Protein AF-A0A7V2JDW3-F1 (afdb_monomer)

pLDDT: mean 85.48, std 12.51, range [46.34, 97.38]

Foldseek 3Di:
DVVVVVVVVVVVVVVVPDDWAKEKAWDDDPVVLVCQAVVVDFKDWTKIKIKTWDQDPVRCVVCVVVVLVLCCQAQNDWDDFDWDDDPNTIIGMIMGIEMEGEDDPPDDDSHQWHWYWYADPVRDIDIDIDGDVVSVVVSQVSCCVVPVDGDDPVSHD

Nearest PDB structures (foldseek):
  7nzy-assembly2_B  TM=3.859E-01  e=6.669E-01  Homo sapiens
  5czo-assembly2_B  TM=3.270E-01  e=4.895E-01  Saccharomyces cerevisiae S288C
  4huh-assembly1_D  TM=5.103E-01  e=3.327E+00  Tequatrovirus T4
  4huh-assembly1_C  TM=5.101E-01  e=4.261E+00  Tequatrovirus T4
  6ylx-assembly1_N  TM=2.909E-01  e=4.261E+00  Saccharomyces cerevisiae

Radius of gyration: 19.7 Å; Cα contacts (8 Å, |Δi|>4): 246; chains: 1; bounding box: 52×39×56 Å

Sequence (157 aa):
MKKIILLLSVIALGIILSSCKSEFLPEVYIRDLLDISNGTEELIYTPATIKIEVSSKSSFEEDKEKITAILQKYLGKISNVSFEESGFDNFYVAQIEVPIRSFSSNGLSENLFAFEVMKDENQNIVFAILFNNDLFEQMKKETYNTFYSTIEISDIT

Secondary structure (DSSP, 8-state):
-HHHHHHHHHHHHHGGG-PPPEEEEE---HHHHHHHHTTS-SEEEEEEEEEEEES-HHHHHHHHHHHHHHHHHHH--EEEEEEEEETTEEEEEEEEEEEEEE--TT---SSSEEEEEEE-TTSPEEEEEEE-HHHHHHHHHHHHHHHS----GGGT-

Structure (mmCIF, N/CA/C/O backbone):
data_AF-A0A7V2JDW3-F1
#
_entry.id   AF-A0A7V2JDW3-F1
#
loop_
_atom_site.group_PDB
_atom_site.id
_atom_site.type_symbol
_atom_site.label_atom_id
_atom_site.label_alt_id
_atom_site.label_comp_id
_atom_site.label_asym_id
_atom_site.label_entity_id
_atom_site.label_seq_id
_atom_site.pdbx_PDB_ins_code
_atom_site.Cartn_x
_atom_site.Cartn_y
_atom_site.Cartn_z
_atom_site.occupancy
_atom_site.B_iso_or_equiv
_atom_site.auth_seq_id
_atom_site.auth_comp_id
_atom_site.auth_asym_id
_atom_site.auth_atom_id
_atom_site.pdbx_PDB_model_num
ATOM 1 N N . MET A 1 1 ? -31.120 -26.422 29.222 1.00 56.34 1 MET A N 1
ATOM 2 C CA . MET A 1 1 ? -29.776 -26.805 28.728 1.00 56.34 1 MET A CA 1
ATOM 3 C C . MET A 1 1 ? -29.700 -26.856 27.201 1.00 56.34 1 MET A C 1
ATOM 5 O O . MET A 1 1 ? -28.988 -26.031 26.653 1.00 56.34 1 MET A O 1
ATOM 9 N N . LYS A 1 2 ? -30.484 -27.690 26.488 1.00 59.62 2 LYS A N 1
ATOM 10 C CA . LYS A 1 2 ? -30.468 -27.747 25.002 1.00 59.62 2 LYS A CA 1
ATOM 11 C C . LYS A 1 2 ? -30.698 -26.396 24.295 1.00 59.62 2 LYS A C 1
ATOM 13 O O . LYS A 1 2 ? -30.011 -26.105 23.330 1.00 59.62 2 LYS A O 1
ATOM 18 N N . LYS A 1 3 ? -31.598 -25.544 24.809 1.00 61.41 3 LYS A N 1
ATOM 19 C CA . LYS A 1 3 ? -31.857 -24.196 24.256 1.00 61.41 3 LYS A CA 1
ATOM 20 C C . LYS A 1 3 ? -30.687 -23.214 24.435 1.00 61.41 3 LYS A C 1
ATOM 22 O O . LYS A 1 3 ? -30.487 -22.373 23.577 1.00 61.41 3 LYS A O 1
ATOM 27 N N . ILE A 1 4 ? -29.913 -23.344 25.518 1.00 70.69 4 ILE A N 1
ATOM 28 C CA . ILE A 1 4 ? -28.740 -22.495 25.804 1.00 70.69 4 ILE A CA 1
ATOM 29 C C . ILE A 1 4 ? -27.552 -22.925 24.935 1.00 70.69 4 ILE A C 1
ATOM 31 O O . ILE A 1 4 ? -26.866 -22.077 24.385 1.00 70.69 4 ILE A O 1
ATOM 35 N N . ILE A 1 5 ? -27.370 -24.236 24.743 1.00 71.56 5 ILE A N 1
ATOM 36 C CA . ILE A 1 5 ? -26.354 -24.796 23.836 1.00 71.56 5 ILE A CA 1
ATOM 37 C C . ILE A 1 5 ? -26.641 -24.393 22.382 1.00 71.56 5 ILE A C 1
ATOM 39 O O . ILE A 1 5 ? -25.724 -24.033 21.655 1.00 71.56 5 ILE A O 1
ATOM 43 N N . LEU A 1 6 ? -27.915 -24.387 21.973 1.00 73.69 6 LE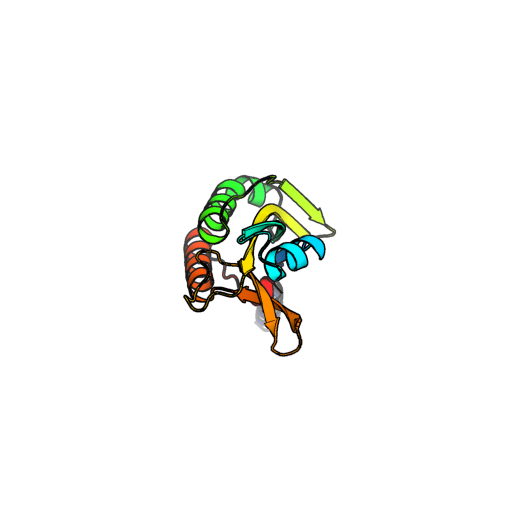U A N 1
ATOM 44 C CA . LEU A 1 6 ? -28.313 -23.943 20.635 1.00 73.69 6 LEU A CA 1
ATOM 45 C C . LEU A 1 6 ? -28.089 -22.432 20.440 1.00 73.69 6 LEU A C 1
ATOM 47 O O . LEU A 1 6 ? -27.630 -22.023 19.383 1.00 73.69 6 LEU A O 1
ATOM 51 N N . LEU A 1 7 ? -28.336 -21.615 21.471 1.00 73.12 7 LEU A N 1
ATOM 52 C CA . LEU A 1 7 ? -28.074 -20.171 21.431 1.00 73.12 7 LEU A CA 1
ATOM 53 C C . LEU A 1 7 ? -26.569 -19.859 21.340 1.00 73.12 7 LEU A C 1
ATOM 55 O O . LEU A 1 7 ? -26.159 -19.044 20.522 1.00 73.12 7 LEU A O 1
ATOM 59 N N . LEU A 1 8 ? -25.746 -20.553 22.135 1.00 71.69 8 LEU A N 1
ATOM 60 C CA . LEU A 1 8 ? -24.281 -20.454 22.094 1.00 71.69 8 LEU A CA 1
ATOM 61 C C . LEU A 1 8 ? -23.711 -20.914 20.749 1.00 71.69 8 LEU A C 1
ATOM 63 O O . LEU A 1 8 ? -22.784 -20.293 20.245 1.00 71.69 8 LEU A O 1
ATOM 67 N N . SER A 1 9 ? -24.291 -21.952 20.142 1.00 69.75 9 SER A N 1
ATOM 68 C CA . SER A 1 9 ? -23.901 -22.419 18.809 1.00 69.75 9 SER A CA 1
ATOM 69 C C . SER A 1 9 ? -24.221 -21.403 17.712 1.00 69.75 9 SER A C 1
ATOM 71 O O . SER A 1 9 ? -23.441 -21.287 16.777 1.00 69.75 9 SER A O 1
ATOM 73 N N . VAL A 1 10 ? -25.342 -20.679 17.809 1.00 71.94 10 VAL A N 1
ATOM 74 C CA . VAL A 1 10 ? -25.724 -19.644 16.830 1.00 71.94 10 VAL A CA 1
ATOM 75 C C . VAL A 1 10 ? -24.853 -18.394 16.980 1.00 71.94 10 VAL A C 1
ATOM 77 O O . VAL A 1 10 ? -24.415 -17.837 15.980 1.00 71.94 10 VAL A O 1
ATOM 80 N N . ILE A 1 11 ? -24.538 -17.993 18.216 1.00 70.06 11 ILE A N 1
ATOM 81 C CA . ILE A 1 11 ? -23.622 -16.874 18.490 1.00 70.06 11 ILE A CA 1
ATOM 82 C C . ILE A 1 11 ? -22.200 -17.218 18.027 1.00 70.06 11 ILE A C 1
ATOM 84 O O . ILE A 1 11 ? -21.556 -16.396 17.385 1.00 70.06 11 ILE A O 1
ATOM 88 N N . ALA A 1 12 ? -21.736 -18.445 18.279 1.00 62.41 12 ALA A N 1
ATOM 89 C CA . ALA A 1 12 ? -20.434 -18.907 17.809 1.00 62.41 12 ALA A CA 1
ATOM 90 C C . ALA A 1 12 ? -20.349 -18.959 16.276 1.00 62.41 12 ALA A C 1
ATOM 92 O O . ALA A 1 12 ? -19.301 -18.634 15.737 1.00 62.41 12 ALA A O 1
ATOM 93 N N . LEU A 1 13 ? -21.439 -19.305 15.576 1.00 57.66 13 LEU A N 1
ATOM 94 C CA . LEU A 1 13 ? -21.488 -19.295 14.108 1.00 57.66 13 LEU A CA 1
ATOM 95 C C . LEU A 1 13 ? -21.461 -17.875 13.518 1.00 57.66 13 LEU A C 1
ATOM 97 O O . LEU A 1 13 ? -20.941 -17.686 12.424 1.00 57.66 13 LEU A O 1
ATOM 101 N N . GLY A 1 14 ? -22.008 -16.885 14.231 1.00 57.47 14 GLY A N 1
ATOM 102 C CA . GLY A 1 14 ? -22.041 -15.489 13.781 1.00 57.47 14 GLY A CA 1
ATOM 103 C C . GLY A 1 14 ? -20.689 -14.773 13.845 1.00 57.47 14 GLY A C 1
ATOM 104 O O . GLY A 1 14 ? -20.469 -13.837 13.088 1.00 57.47 14 GLY A O 1
ATOM 105 N N . ILE A 1 15 ? -19.772 -15.224 14.706 1.00 55.94 15 ILE A N 1
ATOM 106 C CA . ILE A 1 15 ? -18.456 -14.587 14.906 1.00 55.94 15 ILE A CA 1
ATOM 107 C C . ILE A 1 15 ? -17.446 -14.995 13.812 1.00 55.94 15 ILE A C 1
ATOM 109 O O . ILE A 1 15 ? -16.447 -14.319 13.612 1.00 55.94 15 ILE A O 1
ATOM 113 N N . ILE A 1 16 ? -17.708 -16.071 13.063 1.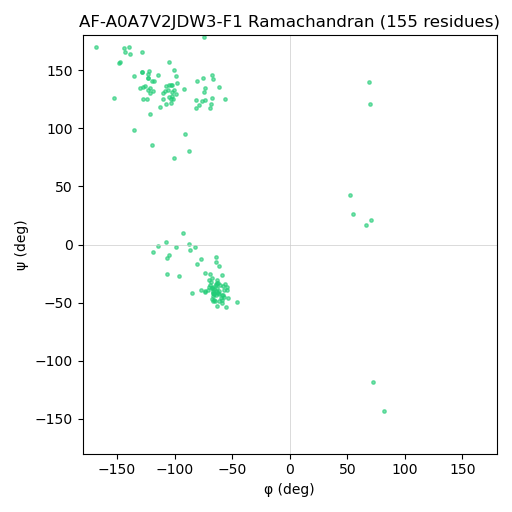00 51.34 16 ILE A N 1
ATOM 114 C CA . ILE A 1 16 ? -16.765 -16.634 12.073 1.00 51.34 16 ILE A CA 1
ATOM 115 C C . ILE A 1 16 ? -16.907 -15.989 10.679 1.00 51.34 16 ILE A C 1
ATOM 117 O O . ILE A 1 16 ? -16.222 -16.391 9.746 1.00 51.34 16 ILE A O 1
ATOM 121 N N . LEU A 1 17 ? -17.818 -15.026 10.503 1.00 49.41 17 LEU A N 1
ATOM 122 C CA . LEU A 1 17 ? -18.157 -14.459 9.188 1.00 49.41 17 LEU A CA 1
ATOM 123 C C . LEU A 1 17 ? -17.633 -13.035 8.954 1.00 49.41 17 LEU A C 1
ATOM 125 O O . LEU A 1 17 ? -17.888 -12.478 7.892 1.00 49.41 17 LEU A O 1
ATOM 129 N N . SER A 1 18 ? -16.895 -12.445 9.896 1.00 54.62 18 SER A N 1
ATOM 130 C CA . SER A 1 18 ? -16.236 -11.152 9.688 1.00 54.62 18 SER A CA 1
ATOM 131 C C . SER A 1 18 ? -14.856 -11.363 9.058 1.00 54.62 18 SER A C 1
ATOM 133 O O . SER A 1 18 ? -13.848 -11.395 9.763 1.00 54.62 18 SER A O 1
ATOM 135 N N . SER A 1 19 ? -14.819 -11.571 7.743 1.00 57.12 19 SER A N 1
ATOM 136 C CA . SER A 1 19 ? -13.596 -11.352 6.962 1.00 57.12 19 SER A CA 1
ATOM 137 C C . SER A 1 19 ? -13.452 -9.844 6.786 1.00 57.12 19 SER A C 1
ATOM 139 O O . SER A 1 19 ? -14.397 -9.208 6.330 1.00 57.12 19 SER A O 1
ATOM 141 N N . CYS A 1 20 ? -12.317 -9.279 7.201 1.00 69.81 20 CYS A N 1
ATOM 142 C CA . CYS A 1 20 ? -11.997 -7.891 6.887 1.00 69.81 20 CYS A CA 1
ATOM 143 C C . CYS A 1 20 ? -11.721 -7.796 5.392 1.00 69.81 20 CYS A C 1
ATOM 145 O O . CYS A 1 20 ? -10.761 -8.384 4.897 1.00 69.81 20 CYS A O 1
ATOM 147 N N . LYS A 1 21 ? -12.526 -7.024 4.675 1.00 80.19 21 LYS A N 1
ATOM 148 C CA . LYS A 1 21 ? -12.297 -6.776 3.260 1.00 80.19 21 LYS A CA 1
ATOM 149 C C . LYS A 1 21 ? -11.255 -5.673 3.079 1.00 80.19 21 LYS A C 1
ATOM 151 O O . LYS A 1 21 ? -11.432 -4.557 3.570 1.00 80.19 21 LYS A O 1
ATOM 156 N N . SER A 1 22 ? -10.187 -5.951 2.335 1.00 83.81 22 SER A N 1
ATOM 157 C CA . SER A 1 22 ? -9.274 -4.913 1.851 1.00 83.81 22 SER A CA 1
ATOM 158 C C . SER A 1 22 ? -9.183 -4.948 0.328 1.00 83.81 22 SER A C 1
ATOM 160 O O . SER A 1 22 ? -9.351 -5.983 -0.308 1.00 83.81 22 SER A O 1
ATOM 162 N N . GLU A 1 23 ? -8.959 -3.790 -0.282 1.00 87.94 23 GLU A N 1
ATOM 163 C CA . GLU A 1 23 ? -8.808 -3.659 -1.731 1.00 87.94 23 GLU A CA 1
ATOM 164 C C . GLU A 1 23 ? -7.543 -2.855 -2.034 1.00 87.94 23 GLU A C 1
ATOM 166 O O . GLU A 1 23 ? -7.304 -1.808 -1.428 1.00 87.94 23 GLU A O 1
ATOM 171 N N . PHE A 1 24 ? -6.748 -3.327 -2.995 1.00 89.19 24 PHE A N 1
ATOM 172 C CA . PHE A 1 24 ? -5.580 -2.626 -3.522 1.00 89.19 24 PHE A CA 1
ATOM 173 C C . PHE A 1 24 ? -5.748 -2.415 -5.029 1.00 89.19 24 PHE A C 1
ATOM 175 O O . PHE A 1 24 ? -5.768 -3.365 -5.810 1.00 89.19 24 PHE A O 1
ATOM 182 N N . LEU A 1 25 ? -5.899 -1.154 -5.433 1.00 92.06 25 LEU A N 1
ATOM 183 C CA . LEU A 1 25 ? -6.277 -0.746 -6.787 1.00 92.06 25 LEU A CA 1
ATOM 184 C C . LEU A 1 25 ? -5.176 0.137 -7.404 1.00 92.06 25 LEU A C 1
ATOM 186 O O . LEU A 1 25 ? -5.248 1.362 -7.286 1.00 92.06 25 LEU A O 1
ATOM 190 N N . PRO A 1 26 ? -4.135 -0.457 -8.017 1.00 91.75 26 PRO A N 1
ATOM 191 C CA . PRO A 1 26 ? -3.058 0.275 -8.683 1.00 91.75 26 PRO A CA 1
ATOM 192 C C . PRO A 1 26 ? -3.439 0.737 -10.100 1.00 91.75 26 PRO A C 1
ATOM 194 O O . PRO A 1 26 ? -4.041 -0.014 -10.867 1.00 91.75 26 PRO A O 1
ATOM 197 N N . GLU A 1 27 ? -3.025 1.946 -10.489 1.00 94.19 27 GLU A N 1
ATOM 198 C CA . GLU A 1 27 ? -3.280 2.524 -11.818 1.00 94.19 27 GLU A CA 1
ATOM 199 C C . GLU A 1 27 ? -2.055 2.408 -12.742 1.00 94.19 27 GLU A C 1
ATOM 201 O O . GLU A 1 27 ? -1.337 3.370 -13.017 1.00 94.19 27 GLU A O 1
ATOM 206 N N . VAL A 1 28 ? -1.779 1.203 -13.237 1.00 93.31 28 VAL A N 1
ATOM 207 C CA . VAL A 1 28 ? -0.589 0.951 -14.066 1.00 93.31 28 VAL A CA 1
ATOM 208 C C . VAL A 1 28 ? -0.825 1.358 -15.526 1.00 93.31 28 VAL A C 1
ATOM 210 O O . VAL A 1 28 ? -1.642 0.754 -16.226 1.00 93.31 28 VAL A O 1
ATOM 213 N N . TYR A 1 29 ? -0.061 2.335 -16.024 1.00 94.25 29 TYR A N 1
ATOM 214 C CA . TYR A 1 29 ? -0.122 2.770 -17.421 1.00 94.25 29 TYR A CA 1
ATOM 215 C C . TYR A 1 29 ? 0.884 2.009 -18.293 1.00 94.25 29 TYR A C 1
ATOM 217 O O . TYR A 1 29 ? 2.066 1.920 -17.979 1.00 94.25 29 TYR A O 1
ATOM 225 N N . ILE A 1 30 ? 0.442 1.527 -19.463 1.00 93.56 30 ILE A N 1
ATOM 226 C CA . ILE A 1 30 ? 1.311 0.826 -20.436 1.00 93.56 30 ILE A CA 1
ATOM 227 C C . ILE A 1 30 ? 2.511 1.689 -20.847 1.00 93.56 30 ILE A C 1
ATOM 229 O O . ILE A 1 30 ? 3.597 1.167 -21.087 1.00 93.56 30 ILE A O 1
ATOM 233 N N . ARG A 1 31 ? 2.321 3.010 -20.927 1.00 94.56 31 A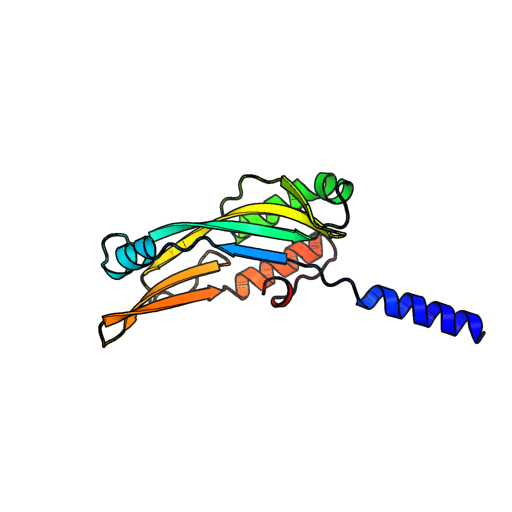RG A N 1
ATOM 234 C CA . ARG A 1 31 ? 3.396 3.950 -21.250 1.00 94.56 31 ARG A CA 1
ATOM 235 C C . ARG A 1 31 ? 4.531 3.885 -20.228 1.00 94.56 31 ARG A C 1
ATOM 237 O O . ARG A 1 31 ? 5.675 3.761 -20.640 1.00 94.56 31 ARG A O 1
ATOM 244 N N . ASP A 1 32 ? 4.207 3.875 -18.940 1.00 94.25 32 ASP A N 1
ATOM 245 C CA . ASP A 1 32 ? 5.199 3.796 -17.865 1.00 94.25 32 ASP A CA 1
ATOM 246 C C . ASP A 1 32 ? 5.990 2.487 -17.960 1.00 94.25 32 ASP A C 1
ATOM 248 O O . ASP A 1 32 ? 7.213 2.473 -17.840 1.00 94.25 32 ASP A O 1
ATOM 252 N N . LEU A 1 33 ? 5.306 1.380 -18.281 1.00 93.19 33 LEU A N 1
ATOM 253 C CA . LEU A 1 33 ? 5.964 0.092 -18.509 1.00 93.19 33 LEU A CA 1
ATOM 254 C C . LEU A 1 33 ? 6.945 0.157 -19.687 1.00 93.19 33 LEU A C 1
ATOM 256 O O . LEU A 1 33 ? 8.048 -0.379 -19.602 1.00 93.19 33 LEU A O 1
ATOM 260 N N . LEU A 1 34 ? 6.561 0.814 -20.785 1.00 93.69 34 LEU A N 1
ATOM 261 C CA . LEU A 1 34 ? 7.421 0.991 -21.955 1.00 93.69 34 LEU A CA 1
ATOM 262 C C . LEU A 1 34 ? 8.627 1.883 -21.652 1.00 93.69 34 LEU A C 1
ATOM 264 O O . LEU A 1 34 ? 9.730 1.563 -22.092 1.00 93.69 34 LEU A O 1
ATOM 268 N N . ASP A 1 35 ? 8.429 2.970 -20.910 1.00 94.00 35 ASP A N 1
ATOM 269 C CA . ASP A 1 35 ? 9.486 3.923 -20.571 1.00 94.00 35 ASP A CA 1
ATOM 270 C C . ASP A 1 35 ? 10.546 3.268 -19.665 1.00 94.00 35 ASP A C 1
ATOM 272 O O . ASP A 1 35 ? 11.740 3.376 -19.957 1.00 94.00 35 ASP A O 1
ATOM 276 N N . ILE A 1 36 ? 10.126 2.474 -18.670 1.00 94.38 36 ILE A N 1
ATOM 277 C CA . ILE A 1 36 ? 11.033 1.645 -17.853 1.00 94.38 36 ILE A CA 1
ATOM 278 C C . ILE A 1 36 ? 11.720 0.564 -18.701 1.00 94.38 36 ILE A C 1
ATOM 280 O O . ILE A 1 36 ? 12.937 0.395 -18.656 1.00 94.38 36 ILE A O 1
ATOM 284 N N . SER A 1 37 ? 10.956 -0.175 -19.512 1.00 92.50 37 SER A N 1
ATOM 285 C CA . SER A 1 37 ? 11.469 -1.292 -20.323 1.00 92.50 37 SER A CA 1
ATOM 286 C C . SER A 1 37 ? 12.493 -0.852 -21.379 1.00 92.50 37 SER A C 1
ATOM 288 O O . SER A 1 37 ? 13.391 -1.612 -21.752 1.00 92.50 37 SER A O 1
ATOM 290 N N . ASN A 1 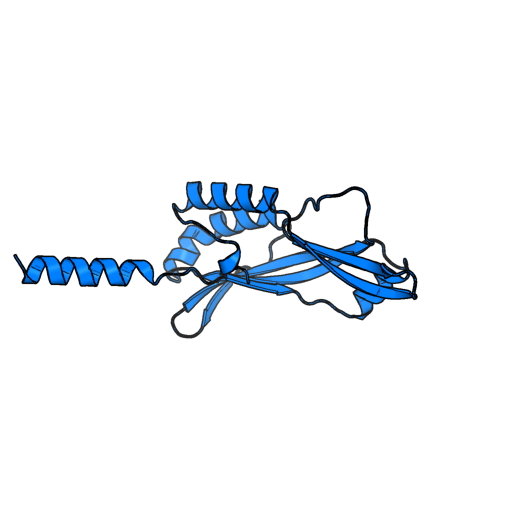38 ? 12.359 0.372 -21.887 1.00 91.56 38 ASN A N 1
ATOM 291 C CA . ASN A 1 38 ? 13.295 0.964 -22.839 1.00 91.56 38 ASN A CA 1
ATOM 292 C C . ASN A 1 38 ? 14.480 1.668 -22.164 1.00 91.56 38 ASN A C 1
ATOM 294 O O . ASN A 1 38 ? 15.388 2.101 -22.872 1.00 91.56 38 ASN A O 1
ATOM 298 N N . GLY A 1 39 ? 14.491 1.762 -20.830 1.00 89.81 39 GLY A N 1
ATOM 299 C CA . GLY A 1 39 ? 15.523 2.466 -20.071 1.00 89.81 39 GLY A CA 1
ATOM 300 C C . GLY A 1 39 ? 15.466 3.986 -20.227 1.00 89.81 39 GLY A C 1
ATOM 301 O O . GLY A 1 39 ? 16.473 4.653 -20.010 1.00 89.81 39 GLY A O 1
ATOM 302 N N . THR A 1 40 ? 14.316 4.533 -20.637 1.00 91.94 40 THR A N 1
ATOM 303 C CA . THR A 1 40 ? 14.079 5.984 -20.644 1.00 91.94 40 THR A CA 1
ATOM 304 C C . THR A 1 40 ? 13.964 6.506 -19.214 1.00 91.94 40 THR A C 1
ATOM 306 O O . THR A 1 40 ? 14.441 7.595 -18.919 1.00 91.94 40 THR A O 1
ATOM 309 N N . GLU A 1 41 ? 13.359 5.704 -18.337 1.00 91.12 41 GLU A N 1
ATOM 310 C CA . GLU A 1 41 ? 13.215 5.962 -16.907 1.00 91.12 41 GLU A CA 1
ATOM 311 C C . GLU A 1 41 ? 13.714 4.741 -16.120 1.00 91.12 41 GLU A C 1
ATOM 313 O O . GLU A 1 41 ? 13.588 3.603 -16.575 1.00 91.12 41 GLU A O 1
ATOM 318 N N . GLU A 1 42 ? 14.272 4.955 -14.929 1.00 87.56 42 GLU A N 1
ATOM 319 C CA . GLU A 1 42 ? 14.700 3.858 -14.040 1.00 87.56 42 GLU A CA 1
ATOM 320 C C . GLU A 1 42 ? 13.642 3.517 -12.978 1.00 87.56 42 GLU A C 1
ATOM 322 O O . GLU A 1 42 ? 13.567 2.375 -12.511 1.00 87.56 42 GLU A O 1
ATOM 327 N N . LEU A 1 43 ? 12.819 4.503 -12.604 1.00 91.19 43 LEU A N 1
ATOM 328 C CA . LEU A 1 43 ? 11.814 4.413 -11.550 1.00 91.19 43 LEU A CA 1
ATOM 329 C C . LEU A 1 43 ? 10.663 5.387 -11.823 1.00 91.19 43 LEU A C 1
ATOM 331 O O . LEU A 1 43 ? 10.878 6.590 -11.940 1.00 91.19 43 LEU A O 1
ATOM 335 N N . ILE A 1 44 ? 9.439 4.873 -11.842 1.00 94.19 44 ILE A N 1
ATOM 336 C CA . ILE A 1 44 ? 8.200 5.654 -11.923 1.00 94.19 44 ILE A CA 1
ATOM 337 C C . ILE A 1 44 ? 7.335 5.286 -10.720 1.00 94.19 44 ILE A C 1
ATOM 339 O O . ILE A 1 44 ? 7.305 4.130 -10.314 1.00 94.19 44 ILE A O 1
ATOM 343 N N . TYR A 1 45 ? 6.615 6.244 -10.143 1.00 93.00 45 TYR A N 1
ATOM 344 C CA . TYR A 1 45 ? 5.626 5.969 -9.102 1.00 93.00 45 TYR A CA 1
ATOM 345 C C . TYR A 1 45 ? 4.224 6.043 -9.698 1.00 93.00 45 TYR A C 1
ATOM 347 O O . TYR A 1 45 ? 3.839 7.079 -10.239 1.00 93.00 45 TYR A O 1
ATOM 355 N N . THR A 1 46 ? 3.467 4.952 -9.592 1.00 93.50 46 THR A N 1
ATOM 356 C CA . THR A 1 46 ? 2.056 4.915 -9.990 1.00 93.50 46 THR A CA 1
ATOM 357 C C . THR A 1 46 ? 1.154 5.109 -8.770 1.00 93.50 46 THR A C 1
ATOM 359 O O . THR A 1 46 ? 1.445 4.551 -7.705 1.00 93.50 46 THR A O 1
ATOM 362 N N . PRO A 1 47 ? 0.068 5.892 -8.877 1.00 94.69 47 PRO A N 1
ATOM 363 C CA . PRO A 1 47 ? -0.907 5.971 -7.808 1.00 94.69 47 PRO A CA 1
ATOM 364 C C . PRO A 1 47 ? -1.628 4.629 -7.630 1.00 94.69 47 PRO A C 1
ATOM 366 O O . PRO A 1 47 ? -1.962 3.928 -8.587 1.00 94.69 47 PRO A O 1
ATOM 369 N N . ALA A 1 48 ? -1.911 4.288 -6.380 1.00 94.44 48 ALA A N 1
ATOM 370 C CA . ALA A 1 48 ? -2.801 3.195 -6.032 1.00 94.44 48 ALA A CA 1
ATOM 371 C C . ALA A 1 48 ? -3.757 3.621 -4.922 1.00 94.44 48 A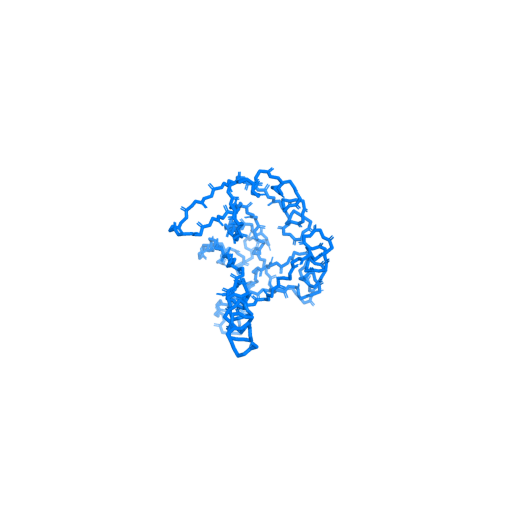LA A C 1
ATOM 373 O O . ALA A 1 48 ? -3.388 4.373 -4.019 1.00 94.44 48 ALA A O 1
ATOM 374 N N . THR A 1 49 ? -4.985 3.117 -4.977 1.00 95.81 49 THR A N 1
ATOM 375 C CA . THR A 1 49 ? -5.962 3.296 -3.902 1.00 95.81 49 THR A CA 1
ATOM 376 C C . THR A 1 49 ? -5.980 2.056 -3.024 1.00 95.81 49 THR A C 1
ATOM 378 O O . THR A 1 49 ? -6.110 0.940 -3.522 1.00 95.81 49 THR A O 1
ATOM 381 N N . ILE A 1 50 ? -5.872 2.260 -1.716 1.00 93.38 50 ILE A N 1
ATOM 382 C CA . ILE A 1 50 ? -6.096 1.230 -0.707 1.00 93.38 50 ILE A CA 1
ATOM 383 C C . ILE A 1 50 ? -7.436 1.495 -0.043 1.00 93.38 50 ILE A C 1
ATOM 385 O O . ILE A 1 50 ? -7.708 2.621 0.380 1.00 93.38 50 ILE A O 1
ATOM 389 N N . LYS A 1 51 ? -8.241 0.442 0.087 1.00 93.50 51 LYS A N 1
ATOM 390 C CA . LYS A 1 51 ? -9.438 0.427 0.924 1.00 93.50 51 LYS A CA 1
ATOM 391 C C . LYS A 1 51 ? -9.277 -0.634 1.998 1.00 93.50 51 LYS A C 1
ATOM 393 O O . LYS A 1 51 ? -8.892 -1.755 1.688 1.00 93.50 51 LYS A O 1
ATOM 398 N N . ILE A 1 52 ? -9.561 -0.280 3.243 1.00 90.44 52 ILE A N 1
ATOM 399 C CA . ILE A 1 52 ? -9.530 -1.196 4.386 1.00 90.44 52 ILE A CA 1
ATOM 400 C C . ILE A 1 52 ? -10.867 -1.075 5.086 1.00 90.44 52 ILE A C 1
ATOM 402 O O . ILE A 1 52 ? -11.280 0.033 5.438 1.00 90.44 52 ILE A O 1
ATOM 406 N N . GLU A 1 53 ? -11.552 -2.194 5.269 1.00 89.19 53 GLU A N 1
ATOM 407 C CA . GLU A 1 53 ? -12.818 -2.212 5.982 1.00 89.19 53 GLU A CA 1
ATOM 408 C C . GLU A 1 53 ? -12.648 -1.732 7.430 1.00 89.19 53 GLU A C 1
ATOM 410 O O . GLU A 1 53 ? -11.721 -2.107 8.150 1.00 89.19 53 GLU A O 1
ATOM 415 N N . VAL A 1 54 ? -13.576 -0.884 7.857 1.00 90.12 54 VAL A N 1
ATOM 416 C CA . VAL A 1 54 ? -13.700 -0.377 9.221 1.00 90.12 54 VAL A CA 1
ATOM 417 C C . VAL A 1 54 ? -15.127 -0.600 9.701 1.00 90.12 54 VAL A C 1
ATOM 419 O O . VAL A 1 54 ? -16.084 -0.535 8.934 1.00 90.12 54 VAL A O 1
ATOM 422 N N . SER A 1 55 ? -15.315 -0.833 10.998 1.00 87.88 55 SER A N 1
ATOM 423 C CA . SER A 1 55 ? -16.637 -1.233 11.501 1.00 87.88 55 SER A CA 1
ATOM 424 C C . SER A 1 55 ? -17.686 -0.119 11.422 1.00 87.88 55 SER A C 1
ATOM 426 O O . SER A 1 55 ? -18.883 -0.393 11.419 1.00 87.88 55 SER A O 1
ATOM 428 N N . SER A 1 56 ? -17.263 1.149 11.432 1.00 90.44 56 SER A N 1
ATOM 429 C CA . SER A 1 56 ? -18.153 2.309 11.328 1.00 90.44 56 SER A CA 1
ATOM 430 C C . SER A 1 56 ? -17.372 3.598 11.083 1.00 90.44 56 SER A C 1
ATOM 432 O O . SER A 1 56 ? -16.162 3.659 11.308 1.00 90.44 56 SER A O 1
ATOM 434 N N . LYS A 1 57 ? -18.090 4.679 10.759 1.00 93.31 57 LYS A N 1
ATOM 435 C CA . LYS A 1 57 ? -17.530 6.037 10.740 1.00 93.31 57 LYS A CA 1
ATOM 436 C C . LYS A 1 57 ? -16.871 6.441 12.062 1.00 93.31 57 LYS A C 1
ATOM 438 O O . LYS A 1 57 ? -15.857 7.125 12.052 1.00 93.31 57 LYS A O 1
ATOM 443 N N . SER A 1 58 ? -17.419 6.015 13.201 1.00 93.62 58 SER A N 1
ATOM 444 C CA . SER A 1 58 ? -16.819 6.327 14.505 1.00 93.62 58 SER A CA 1
ATOM 445 C C . SER A 1 58 ? -15.464 5.642 14.682 1.00 93.62 58 SER A C 1
ATOM 447 O O . SER A 1 58 ? -14.535 6.275 15.168 1.00 93.62 58 SER A O 1
ATOM 449 N N . SER A 1 59 ? -15.347 4.375 14.265 1.00 89.88 59 SER A N 1
ATOM 450 C CA . SER A 1 59 ? -14.072 3.642 14.296 1.00 89.88 59 SER A CA 1
ATOM 451 C C . SER A 1 59 ? -13.058 4.263 13.336 1.00 89.88 59 SER A C 1
ATOM 453 O O . SER A 1 59 ? -11.898 4.409 13.702 1.00 89.88 59 SER A O 1
ATOM 455 N N . PHE A 1 60 ? -13.495 4.729 12.160 1.00 92.31 60 PHE A N 1
ATOM 456 C CA . PHE A 1 60 ? -12.634 5.509 11.272 1.00 92.31 60 PHE A CA 1
ATOM 457 C C . PHE A 1 60 ? -12.055 6.739 11.977 1.00 92.31 60 PHE A C 1
ATOM 459 O O . PHE A 1 60 ? -10.842 6.893 11.994 1.00 92.31 60 PHE A O 1
ATO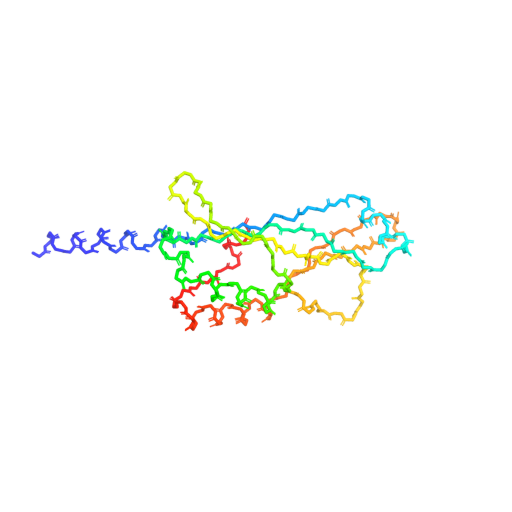M 466 N N . GLU A 1 61 ? -12.877 7.601 12.581 1.00 95.06 61 GLU A N 1
ATOM 467 C CA . GLU A 1 61 ? -12.372 8.828 13.222 1.00 95.06 61 GLU A CA 1
ATOM 468 C C . GLU A 1 61 ? -11.424 8.533 14.400 1.00 95.06 61 GLU A C 1
ATOM 470 O O . GLU A 1 61 ? -10.469 9.276 14.617 1.00 95.06 61 GLU A O 1
ATOM 475 N N . GLU A 1 62 ? -11.652 7.444 15.140 1.00 94.44 62 GLU A N 1
ATOM 476 C CA . GLU A 1 62 ? -10.804 7.036 16.268 1.00 94.44 62 GLU A CA 1
ATOM 477 C C . GLU A 1 62 ? -9.456 6.445 15.823 1.00 94.44 62 GLU A C 1
ATOM 479 O O . GLU A 1 62 ? -8.414 6.725 16.424 1.00 94.44 62 GLU A O 1
ATOM 484 N N . ASP A 1 63 ? -9.464 5.628 14.769 1.00 92.94 63 ASP A N 1
ATOM 485 C CA . ASP A 1 63 ? -8.307 4.825 14.374 1.00 92.94 63 ASP A CA 1
ATOM 486 C C . ASP A 1 63 ? -7.575 5.353 13.138 1.00 92.94 63 ASP A C 1
ATOM 488 O O . ASP A 1 63 ? -6.460 4.904 12.861 1.00 92.94 63 ASP A O 1
ATOM 492 N N . LYS A 1 64 ? -8.128 6.346 12.429 1.00 94.50 64 LYS A N 1
ATOM 493 C CA . LYS A 1 64 ? -7.563 6.928 11.199 1.00 94.50 64 LYS A CA 1
ATOM 494 C C . LYS A 1 64 ? -6.076 7.225 11.321 1.00 94.50 64 LYS A C 1
ATOM 496 O O . LYS A 1 64 ? -5.316 6.856 10.429 1.00 94.50 64 LYS A O 1
ATOM 501 N N . GLU A 1 65 ? -5.646 7.900 12.383 1.00 96.25 65 GLU A N 1
ATOM 502 C CA . GLU A 1 65 ? -4.236 8.275 12.553 1.00 96.25 65 GLU A CA 1
ATOM 503 C C . GLU A 1 65 ? -3.338 7.049 12.749 1.00 96.25 65 GLU A C 1
ATOM 505 O O . GLU A 1 65 ? -2.263 6.977 12.156 1.00 96.25 65 GLU A O 1
ATOM 510 N N . LYS A 1 66 ? -3.800 6.051 13.512 1.00 94.88 66 LYS A N 1
ATOM 511 C CA . LYS A 1 66 ? -3.064 4.802 13.756 1.00 94.88 66 LYS A CA 1
ATOM 512 C C . LYS A 1 66 ? -2.948 3.973 12.477 1.00 94.88 66 LYS A C 1
ATOM 514 O O . LYS A 1 66 ? -1.854 3.526 12.142 1.00 94.88 66 LYS A O 1
ATOM 519 N N . ILE A 1 67 ? -4.056 3.816 11.747 1.00 92.81 67 ILE A N 1
ATOM 520 C CA . ILE A 1 67 ? -4.091 3.122 10.453 1.00 92.81 67 ILE A CA 1
ATOM 521 C C . ILE A 1 67 ? -3.138 3.827 9.483 1.00 92.81 67 ILE A C 1
ATOM 523 O O . ILE A 1 67 ? -2.256 3.190 8.917 1.00 92.81 67 ILE A O 1
ATOM 527 N N . THR A 1 68 ? -3.247 5.154 9.361 1.00 95.50 68 THR A N 1
ATOM 528 C CA . THR A 1 68 ? -2.383 5.954 8.477 1.00 95.50 68 THR A CA 1
ATOM 529 C C . THR A 1 68 ? -0.908 5.789 8.837 1.00 95.50 68 THR A C 1
ATOM 531 O O . THR A 1 68 ? -0.092 5.608 7.942 1.00 95.50 68 THR A O 1
ATOM 534 N N . ALA A 1 69 ? -0.556 5.808 10.126 1.00 95.50 69 ALA A N 1
ATOM 535 C CA . ALA A 1 69 ? 0.826 5.657 10.575 1.00 95.50 69 ALA A CA 1
ATOM 536 C C . ALA A 1 69 ? 1.412 4.279 10.226 1.00 95.50 69 ALA A C 1
ATOM 538 O O . ALA A 1 69 ? 2.544 4.205 9.742 1.00 95.50 69 ALA A O 1
ATOM 539 N N . ILE A 1 70 ? 0.638 3.206 10.423 1.00 93.44 70 ILE A N 1
ATOM 540 C CA . ILE A 1 70 ? 1.046 1.848 10.041 1.00 93.44 70 ILE A CA 1
ATOM 541 C C . ILE A 1 70 ? 1.228 1.778 8.526 1.00 93.44 70 ILE A C 1
ATOM 543 O O . ILE A 1 70 ? 2.306 1.417 8.061 1.00 93.44 70 ILE A O 1
ATOM 547 N N . LEU A 1 71 ? 0.225 2.187 7.742 1.00 92.62 71 LEU A N 1
ATOM 548 C CA . LEU A 1 71 ? 0.327 2.153 6.282 1.00 92.62 71 LEU A CA 1
ATOM 549 C C . LEU A 1 71 ? 1.521 2.974 5.792 1.00 92.62 71 LEU A C 1
ATOM 551 O O . LEU A 1 71 ? 2.294 2.490 4.973 1.00 92.62 71 LEU A O 1
ATOM 555 N N . GLN A 1 72 ? 1.741 4.166 6.349 1.00 93.69 72 GLN A N 1
ATOM 556 C CA . GLN A 1 72 ? 2.831 5.038 5.929 1.00 93.69 72 GLN A CA 1
ATOM 557 C C . GLN A 1 72 ? 4.216 4.420 6.152 1.00 93.69 72 GLN A C 1
ATOM 559 O O . GLN A 1 72 ? 5.144 4.644 5.375 1.00 93.69 72 GLN A O 1
ATOM 564 N N . LYS A 1 73 ? 4.362 3.613 7.204 1.00 93.19 73 LYS A N 1
ATOM 565 C CA . LYS A 1 73 ? 5.608 2.915 7.519 1.00 93.19 73 LYS A CA 1
ATOM 566 C C . LYS A 1 73 ? 5.948 1.808 6.516 1.00 93.19 73 LYS A C 1
ATOM 568 O O . LYS A 1 73 ? 7.127 1.586 6.261 1.00 93.19 73 LYS A O 1
ATOM 573 N N . TYR A 1 74 ? 4.945 1.115 5.973 1.00 91.12 74 TYR A N 1
ATOM 574 C CA . TYR A 1 74 ? 5.144 -0.084 5.140 1.00 91.12 74 TYR A CA 1
ATOM 575 C C . TYR A 1 74 ? 4.900 0.138 3.641 1.00 91.12 74 TYR A C 1
ATOM 577 O O . TYR A 1 74 ? 5.443 -0.589 2.807 1.00 91.12 74 TYR A O 1
ATOM 585 N N . LEU A 1 75 ? 4.082 1.130 3.295 1.00 89.69 75 LEU A N 1
ATOM 586 C CA . LEU A 1 75 ? 3.653 1.437 1.927 1.00 89.69 75 LEU A CA 1
ATOM 587 C C . LEU A 1 75 ? 4.172 2.790 1.428 1.00 89.69 75 LEU A C 1
ATOM 589 O O . LEU A 1 75 ? 3.910 3.162 0.288 1.00 89.69 75 LEU A O 1
ATOM 593 N N . GLY A 1 76 ? 4.899 3.531 2.266 1.00 89.19 76 GLY A N 1
ATOM 594 C CA . GLY A 1 76 ? 5.440 4.836 1.911 1.00 89.19 76 GLY A CA 1
ATOM 595 C C . GLY A 1 76 ? 4.412 5.954 2.058 1.00 89.19 76 GLY A C 1
ATOM 596 O O . GLY A 1 76 ? 3.642 6.001 3.010 1.00 89.19 76 GLY A O 1
ATOM 597 N N . LYS A 1 77 ? 4.430 6.936 1.159 1.00 91.19 77 LYS A N 1
ATOM 598 C CA . LYS A 1 77 ? 3.621 8.150 1.311 1.00 91.19 77 LYS A CA 1
ATOM 599 C C . LYS A 1 77 ? 2.122 7.844 1.197 1.00 91.19 77 LYS A C 1
ATOM 601 O O . LYS A 1 77 ? 1.673 7.317 0.186 1.00 91.19 77 LYS A O 1
ATOM 606 N N . ILE A 1 78 ? 1.354 8.265 2.204 1.00 95.00 78 ILE A N 1
ATOM 607 C CA . ILE A 1 78 ? -0.111 8.181 2.223 1.00 95.00 78 ILE A CA 1
ATOM 608 C C . ILE A 1 78 ? -0.704 9.569 1.979 1.00 95.00 78 ILE A C 1
ATOM 610 O O . ILE A 1 78 ? -0.241 10.568 2.533 1.00 95.00 78 ILE A O 1
ATOM 614 N N . SER A 1 79 ? -1.745 9.645 1.159 1.00 95.94 79 SER A N 1
ATOM 615 C CA . SER A 1 79 ? -2.464 10.885 0.869 1.00 95.94 79 SER A CA 1
ATOM 616 C C . SER A 1 79 ? -3.961 10.641 0.687 1.00 95.94 79 SER A C 1
ATOM 618 O O . SER A 1 79 ? -4.408 9.499 0.614 1.00 95.94 79 SER A O 1
ATOM 620 N N . ASN A 1 80 ? -4.743 11.724 0.646 1.00 96.06 80 ASN A N 1
ATOM 621 C CA . ASN A 1 80 ? -6.180 11.692 0.348 1.00 96.06 80 ASN A CA 1
ATOM 622 C C . ASN A 1 80 ? -6.982 10.706 1.217 1.00 96.06 80 ASN A C 1
ATOM 624 O O . ASN A 1 80 ? -7.856 10.004 0.724 1.00 96.06 80 ASN A O 1
ATOM 628 N N . VAL A 1 81 ? -6.681 10.676 2.522 1.00 97.38 81 VAL A N 1
ATOM 629 C CA . VAL A 1 81 ? -7.358 9.790 3.476 1.00 97.38 81 VAL A CA 1
ATOM 630 C C . VAL A 1 81 ? -8.813 10.214 3.679 1.00 97.38 81 VAL A C 1
ATOM 632 O O . VAL A 1 81 ? -9.078 11.322 4.164 1.00 97.38 81 VAL A O 1
ATOM 635 N N . SER A 1 82 ? -9.743 9.313 3.385 1.00 97.06 82 SER A N 1
ATOM 636 C CA . SER A 1 82 ? -11.185 9.531 3.454 1.00 97.06 82 SER A CA 1
ATOM 637 C C . SER A 1 82 ? -11.927 8.322 4.032 1.00 97.06 82 SER A C 1
ATOM 639 O O . SER A 1 82 ? -11.363 7.251 4.256 1.00 97.06 82 SER A O 1
ATOM 641 N N . PHE A 1 83 ? -13.211 8.540 4.307 1.00 96.62 83 PHE A N 1
ATOM 642 C CA . PHE A 1 83 ? -14.166 7.515 4.700 1.00 96.62 83 PHE A CA 1
ATOM 643 C C . PHE A 1 83 ? -15.157 7.306 3.554 1.00 96.62 83 PHE A C 1
ATOM 645 O O . PHE A 1 83 ? -15.728 8.285 3.064 1.00 96.62 83 PHE A O 1
ATOM 652 N N . GLU A 1 84 ? -15.375 6.057 3.152 1.00 96.25 84 GLU A N 1
ATOM 653 C CA . GLU A 1 84 ? -16.347 5.690 2.119 1.00 96.25 84 GLU A CA 1
ATOM 654 C C . GLU A 1 84 ? -17.326 4.633 2.634 1.00 96.25 84 GLU A C 1
ATOM 656 O O . GLU A 1 84 ? -16.927 3.653 3.257 1.00 96.25 84 GLU A O 1
ATOM 661 N N . GLU A 1 85 ? -18.610 4.815 2.330 1.00 94.31 85 GLU A N 1
ATOM 662 C CA . GLU A 1 85 ? -19.650 3.806 2.551 1.00 94.31 85 GLU A CA 1
ATOM 663 C C . GLU A 1 85 ? -19.974 3.150 1.209 1.00 94.31 85 GLU A C 1
ATOM 665 O O . GLU A 1 85 ? -20.266 3.837 0.226 1.00 94.31 85 GLU A O 1
ATOM 670 N N . SER A 1 86 ? -19.935 1.821 1.154 1.00 88.25 86 SER A N 1
ATOM 671 C CA . SER A 1 86 ? -20.295 1.064 -0.044 1.00 88.25 86 SER A CA 1
ATOM 672 C C . SER A 1 86 ? -21.189 -0.106 0.343 1.00 88.25 86 SER A C 1
ATOM 674 O O . SER A 1 86 ? -20.730 -1.162 0.770 1.00 88.25 86 SER A O 1
ATOM 676 N N . GLY A 1 87 ? -22.498 0.076 0.171 1.00 87.38 87 GLY A N 1
ATOM 677 C CA . GLY A 1 87 ? -23.488 -0.912 0.593 1.00 87.38 87 GLY A CA 1
ATOM 678 C C . GLY A 1 87 ? -23.619 -0.950 2.115 1.00 87.38 87 GLY A C 1
ATOM 679 O O . GLY A 1 87 ? -24.031 0.040 2.712 1.00 87.38 87 GLY A O 1
ATOM 680 N N . PHE A 1 88 ? -23.308 -2.099 2.719 1.00 84.12 88 PHE A N 1
ATOM 681 C CA . PHE A 1 88 ? -23.280 -2.278 4.178 1.00 84.12 88 PHE A CA 1
ATOM 682 C C . PHE A 1 88 ? -21.868 -2.178 4.768 1.00 84.12 88 PHE A C 1
ATOM 684 O O . PHE A 1 88 ? -21.721 -2.236 5.988 1.00 84.12 88 PHE A O 1
ATOM 691 N N . ASP A 1 89 ? -20.864 -1.996 3.912 1.00 88.75 89 ASP A N 1
ATOM 692 C CA . ASP A 1 89 ? -19.461 -1.968 4.295 1.00 88.75 89 ASP A CA 1
ATOM 693 C C . ASP A 1 89 ? -18.993 -0.515 4.422 1.00 88.75 89 ASP A C 1
ATOM 695 O O . ASP A 1 89 ? -19.409 0.367 3.657 1.00 88.75 89 ASP A O 1
ATOM 699 N N . ASN A 1 90 ? -18.099 -0.269 5.376 1.00 92.38 90 ASN A N 1
ATOM 700 C CA . ASN A 1 90 ? -17.466 1.031 5.554 1.00 92.38 90 ASN A CA 1
ATOM 701 C C . ASN A 1 90 ? -15.961 0.893 5.361 1.00 92.38 90 ASN A C 1
ATOM 703 O O . ASN A 1 90 ? -15.366 -0.066 5.844 1.00 92.38 90 ASN A O 1
ATOM 707 N N . PHE A 1 91 ? -15.334 1.868 4.712 1.00 93.94 91 PHE A N 1
ATOM 708 C CA . PHE A 1 91 ? -13.926 1.796 4.344 1.00 93.94 91 PHE A CA 1
ATOM 709 C C . PHE A 1 91 ? -13.150 3.020 4.815 1.00 93.94 91 PHE A C 1
ATOM 711 O O . PHE A 1 91 ? -13.563 4.164 4.615 1.00 93.94 91 PHE A O 1
ATOM 718 N N . TYR A 1 92 ? -11.976 2.761 5.381 1.00 95.12 92 TYR A N 1
ATOM 719 C CA . TYR A 1 92 ? -10.850 3.680 5.330 1.00 95.12 92 TYR A CA 1
ATOM 720 C C . TYR A 1 92 ? -10.288 3.636 3.908 1.00 95.12 92 TYR A C 1
ATOM 722 O O . TYR A 1 92 ? -9.930 2.562 3.424 1.00 95.12 92 TYR A O 1
ATOM 730 N N . VAL A 1 93 ? -10.200 4.785 3.243 1.00 96.62 93 VAL A N 1
ATOM 731 C CA . VAL A 1 93 ? -9.669 4.890 1.880 1.00 96.62 93 VAL A CA 1
ATOM 732 C C . VAL A 1 93 ? -8.484 5.836 1.870 1.00 96.62 93 VAL A C 1
ATOM 734 O O . VAL A 1 93 ? -8.536 6.904 2.476 1.00 96.62 93 VAL A O 1
ATOM 737 N N . ALA A 1 94 ? -7.407 5.447 1.197 1.00 97.06 94 ALA A N 1
ATOM 738 C CA . ALA A 1 94 ? -6.233 6.291 1.036 1.00 97.06 94 ALA A CA 1
ATOM 739 C C . ALA A 1 94 ? -5.523 6.035 -0.292 1.00 97.06 94 ALA A C 1
ATOM 741 O O . ALA A 1 94 ? -5.621 4.957 -0.875 1.00 97.06 94 ALA A O 1
ATOM 742 N N . GLN A 1 95 ? -4.775 7.035 -0.748 1.00 96.88 95 GLN A N 1
ATOM 743 C CA . GLN A 1 95 ? -3.921 6.943 -1.924 1.00 96.88 95 GLN A CA 1
ATOM 744 C C . GLN A 1 95 ? -2.465 6.764 -1.521 1.00 96.88 95 GLN A C 1
ATOM 746 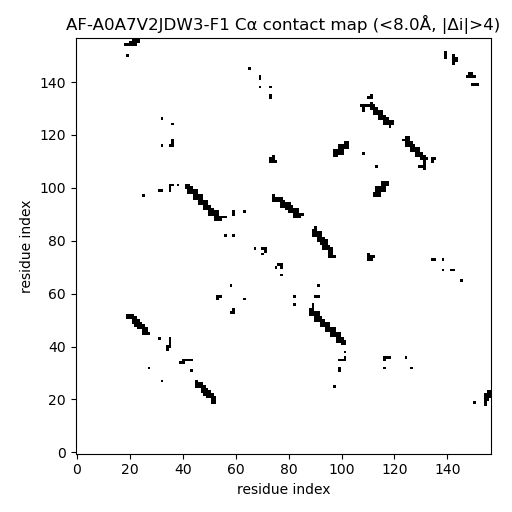O O . GLN A 1 95 ? -1.969 7.462 -0.631 1.00 96.88 95 GLN A O 1
ATOM 751 N N . ILE A 1 96 ? -1.787 5.866 -2.224 1.00 94.62 96 ILE A N 1
ATOM 752 C CA . ILE A 1 96 ? -0.365 5.576 -2.073 1.00 94.62 96 ILE A CA 1
ATOM 753 C C . ILE A 1 96 ? 0.345 5.642 -3.422 1.00 94.62 96 ILE A C 1
ATOM 755 O O . ILE A 1 96 ? -0.295 5.635 -4.472 1.00 94.62 96 ILE A O 1
ATOM 759 N N . GLU A 1 97 ? 1.670 5.684 -3.387 1.00 93.44 97 GLU A N 1
ATOM 760 C CA . GLU A 1 97 ? 2.527 5.670 -4.571 1.00 93.44 97 GLU A CA 1
ATOM 761 C C . GLU A 1 97 ? 3.312 4.355 -4.608 1.00 93.44 97 GLU A C 1
ATOM 763 O O . GLU A 1 97 ? 4.091 4.059 -3.704 1.00 93.44 97 GLU A O 1
ATOM 768 N N . VAL A 1 98 ? 3.103 3.556 -5.653 1.00 92.88 98 VAL A N 1
ATOM 769 C CA . VAL A 1 98 ? 3.721 2.236 -5.817 1.00 92.88 98 VAL A CA 1
ATOM 770 C C . VAL A 1 98 ? 4.826 2.340 -6.865 1.00 92.88 98 VAL A C 1
ATOM 772 O O . VAL A 1 98 ? 4.572 2.826 -7.969 1.00 92.88 98 VAL A O 1
ATOM 775 N N . PRO A 1 99 ? 6.057 1.904 -6.566 1.00 92.75 99 PRO A N 1
ATOM 776 C CA . PRO A 1 99 ? 7.154 2.010 -7.516 1.00 92.75 99 PRO A CA 1
ATOM 777 C C . PRO A 1 99 ? 7.021 0.985 -8.650 1.00 92.75 99 PRO A C 1
ATOM 779 O O . PRO A 1 99 ? 6.804 -0.201 -8.405 1.00 92.75 99 PRO A O 1
ATOM 782 N N . ILE A 1 100 ? 7.229 1.444 -9.881 1.00 93.69 100 ILE A N 1
ATOM 783 C CA . ILE A 1 100 ? 7.488 0.661 -11.090 1.00 93.69 100 ILE A CA 1
ATOM 784 C C . ILE A 1 100 ? 8.960 0.857 -11.441 1.00 93.69 100 ILE A C 1
ATOM 786 O O . ILE A 1 100 ? 9.400 1.985 -11.659 1.00 93.69 100 ILE A O 1
ATOM 790 N N . ARG A 1 101 ? 9.732 -0.225 -11.500 1.00 91.88 101 ARG A N 1
ATOM 791 C CA . ARG A 1 101 ? 11.179 -0.166 -11.751 1.00 91.88 101 ARG A CA 1
ATOM 792 C C . ARG A 1 101 ? 11.646 -1.263 -12.695 1.00 91.88 101 ARG A C 1
ATOM 794 O O . ARG A 1 101 ? 10.941 -2.244 -12.925 1.00 91.88 101 ARG A O 1
ATOM 801 N N . SER A 1 102 ? 12.848 -1.104 -13.235 1.00 89.44 102 SER A N 1
ATOM 802 C CA . SER A 1 102 ? 13.492 -2.184 -13.984 1.00 89.44 102 SER A CA 1
ATOM 803 C C . SER A 1 102 ? 13.845 -3.344 -13.049 1.00 89.44 102 SER A C 1
ATOM 805 O O . SER A 1 102 ? 14.186 -3.125 -11.882 1.00 89.44 102 SER A O 1
ATOM 807 N N . PHE A 1 103 ? 13.766 -4.578 -13.549 1.00 83.69 103 PHE A N 1
ATOM 808 C CA . PHE A 1 103 ? 14.173 -5.756 -12.785 1.00 83.69 103 PHE A CA 1
ATOM 809 C C . PHE A 1 103 ? 15.631 -5.623 -12.326 1.00 83.69 103 PHE A C 1
ATOM 811 O O . PHE A 1 103 ? 16.542 -5.430 -13.134 1.00 83.69 103 PHE A O 1
ATOM 818 N N . SER A 1 104 ? 15.855 -5.754 -11.019 1.00 70.00 104 SER A N 1
ATOM 819 C CA . SER A 1 104 ? 17.184 -5.681 -10.415 1.00 70.00 104 SER A CA 1
ATOM 820 C C . SER A 1 104 ? 17.497 -6.967 -9.665 1.00 70.00 104 SER A C 1
ATOM 822 O O . SER A 1 104 ? 16.740 -7.409 -8.802 1.00 70.00 104 SER A O 1
ATOM 824 N N . SER A 1 105 ? 18.672 -7.538 -9.939 1.00 57.03 105 SER A N 1
ATOM 825 C CA . SER A 1 105 ? 19.179 -8.738 -9.263 1.00 57.03 105 SER A CA 1
ATOM 826 C C . SER A 1 105 ? 19.437 -8.542 -7.766 1.00 57.03 105 SER A C 1
ATOM 828 O O . SER A 1 105 ? 19.701 -9.517 -7.067 1.00 57.03 105 SER A O 1
ATOM 830 N N . ASN A 1 106 ? 19.393 -7.300 -7.268 1.00 57.56 106 ASN A N 1
ATOM 831 C CA . ASN A 1 106 ? 19.791 -6.979 -5.899 1.00 57.56 106 ASN A CA 1
ATOM 832 C C . ASN A 1 106 ? 18.718 -7.243 -4.842 1.00 57.56 106 ASN A C 1
ATOM 834 O O . ASN A 1 106 ? 19.049 -7.135 -3.670 1.00 57.56 106 ASN A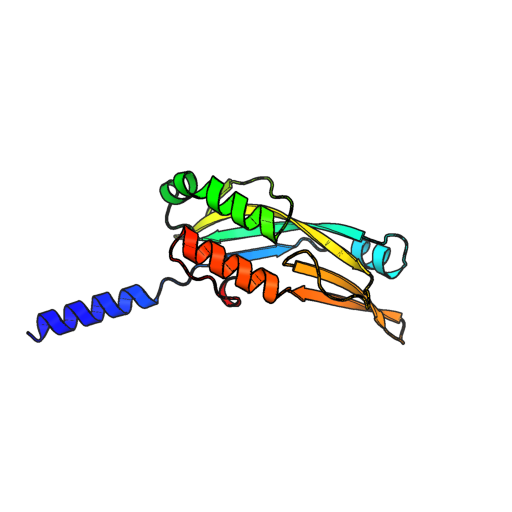 O 1
ATOM 838 N N . GLY A 1 107 ? 17.519 -7.688 -5.239 1.00 57.66 107 GLY A N 1
ATOM 839 C CA . GLY A 1 107 ? 16.589 -8.392 -4.356 1.00 57.66 107 GLY A CA 1
ATOM 840 C C . GLY A 1 107 ? 15.967 -7.547 -3.237 1.00 57.66 107 GLY A C 1
ATOM 841 O O . GLY A 1 107 ? 16.617 -6.765 -2.560 1.00 57.66 107 GLY A O 1
ATOM 842 N N . LEU A 1 108 ? 14.677 -7.791 -3.013 1.00 56.62 108 LEU A N 1
ATOM 843 C CA . LEU A 1 108 ? 13.814 -7.181 -1.997 1.00 56.62 108 LEU A CA 1
ATOM 844 C C . LEU A 1 108 ? 13.486 -5.698 -2.234 1.00 56.62 108 LEU A C 1
ATOM 846 O O . LEU A 1 108 ? 14.323 -4.807 -2.331 1.00 56.62 108 LEU A O 1
ATOM 850 N N . SER A 1 109 ? 12.187 -5.444 -2.353 1.00 65.06 109 SER A N 1
ATOM 851 C CA . SER A 1 109 ? 11.622 -4.103 -2.323 1.00 65.06 109 SER A CA 1
ATOM 852 C C . SER A 1 109 ? 11.648 -3.589 -0.881 1.00 65.06 109 SER A C 1
ATOM 854 O O . SER A 1 109 ? 11.198 -4.293 0.022 1.00 65.06 109 SER A O 1
ATOM 856 N N . GLU A 1 110 ? 12.135 -2.364 -0.661 1.00 78.19 110 GLU A N 1
ATOM 857 C CA . GLU A 1 110 ? 11.953 -1.642 0.614 1.00 78.19 110 GLU A CA 1
ATOM 858 C C . GLU A 1 110 ? 10.472 -1.330 0.891 1.00 78.19 110 GLU A C 1
ATOM 860 O O . GLU A 1 110 ? 10.097 -1.020 2.017 1.00 78.19 110 GLU A O 1
ATOM 865 N N . ASN A 1 111 ? 9.626 -1.449 -0.134 1.00 82.50 111 ASN A N 1
ATOM 866 C CA . ASN A 1 111 ? 8.184 -1.260 -0.064 1.00 82.50 111 ASN A CA 1
ATOM 867 C C . ASN A 1 111 ? 7.464 -2.609 -0.006 1.00 82.50 111 ASN A C 1
ATOM 869 O O . ASN A 1 111 ? 7.916 -3.586 -0.614 1.00 82.50 111 ASN A O 1
ATOM 873 N N . LEU A 1 112 ? 6.303 -2.643 0.649 1.00 88.94 112 LEU A N 1
ATOM 874 C CA . LEU A 1 112 ? 5.451 -3.832 0.705 1.00 88.94 112 LEU A CA 1
ATOM 875 C C . LEU A 1 112 ? 5.054 -4.347 -0.694 1.00 88.94 112 LEU A C 1
ATOM 877 O O . LEU A 1 112 ? 5.081 -5.557 -0.924 1.00 88.94 112 LEU A O 1
ATOM 881 N N . PHE A 1 113 ? 4.763 -3.430 -1.623 1.00 88.00 113 PHE A N 1
ATOM 882 C CA . PHE A 1 113 ? 4.465 -3.712 -3.029 1.00 88.00 113 PHE A CA 1
ATOM 883 C C . PHE A 1 113 ? 5.416 -2.956 -3.956 1.00 88.00 113 PHE A C 1
ATOM 885 O O . PHE A 1 113 ? 5.752 -1.798 -3.706 1.00 88.00 113 PHE A O 1
ATOM 892 N N . ALA A 1 114 ? 5.801 -3.596 -5.054 1.00 90.56 114 ALA A N 1
ATOM 893 C CA . ALA A 1 114 ? 6.464 -2.953 -6.180 1.00 90.56 114 ALA A CA 1
ATOM 894 C C . ALA A 1 114 ? 6.077 -3.647 -7.486 1.00 90.56 114 ALA A C 1
ATOM 896 O O . ALA A 1 114 ? 5.724 -4.827 -7.499 1.00 90.56 114 ALA A O 1
ATOM 897 N N . PHE A 1 115 ? 6.193 -2.927 -8.590 1.00 92.31 115 PHE A N 1
ATOM 898 C CA . PHE A 1 115 ? 6.103 -3.484 -9.926 1.00 92.31 115 PHE A CA 1
ATOM 899 C C . PHE A 1 115 ? 7.483 -3.516 -10.567 1.00 92.31 115 PHE A C 1
ATOM 901 O O . PHE A 1 115 ? 8.242 -2.548 -10.494 1.00 92.31 115 PHE A O 1
ATOM 908 N N . GLU A 1 116 ? 7.800 -4.626 -11.222 1.00 91.94 116 GLU A N 1
ATOM 909 C CA . GLU A 1 116 ? 9.028 -4.762 -11.992 1.00 91.94 116 GLU A CA 1
ATOM 910 C C . GLU A 1 116 ? 8.732 -5.038 -13.454 1.00 91.94 116 GLU A C 1
ATOM 912 O O . GLU A 1 116 ? 7.815 -5.782 -13.810 1.00 91.94 116 GLU A O 1
ATOM 917 N N . VAL A 1 117 ? 9.537 -4.409 -14.302 1.00 93.44 117 VAL A N 1
ATOM 918 C CA . VAL A 1 117 ? 9.454 -4.537 -15.749 1.00 93.44 117 VAL A CA 1
ATOM 919 C C . VAL A 1 117 ? 10.796 -5.009 -16.277 1.00 93.44 117 VAL A C 1
ATOM 921 O O . VAL A 1 117 ? 11.845 -4.474 -15.923 1.00 93.44 117 VAL A O 1
ATOM 924 N N . MET A 1 118 ? 10.769 -6.004 -17.156 1.00 90.56 118 MET A N 1
ATOM 925 C CA . MET A 1 118 ? 11.951 -6.459 -17.882 1.00 90.56 118 MET A CA 1
ATOM 926 C C . MET A 1 118 ? 11.601 -6.862 -19.309 1.00 90.56 118 MET A C 1
ATOM 928 O O . MET A 1 118 ? 10.430 -7.035 -19.648 1.00 90.56 118 MET A O 1
ATOM 932 N N . LYS A 1 119 ? 12.624 -7.013 -20.149 1.00 91.00 119 LYS A N 1
ATOM 933 C CA . LYS A 1 119 ? 12.493 -7.675 -21.448 1.00 91.00 119 LYS A CA 1
ATOM 934 C C . LYS A 1 119 ? 13.011 -9.099 -21.333 1.00 91.00 119 LYS A C 1
ATOM 936 O O . LYS A 1 119 ? 14.089 -9.308 -20.781 1.00 91.00 119 LYS A O 1
ATOM 941 N N . ASP A 1 120 ? 12.250 -10.058 -21.844 1.00 90.25 120 ASP A N 1
ATOM 942 C CA . ASP A 1 120 ? 12.751 -11.421 -22.012 1.00 90.25 120 ASP A CA 1
ATOM 943 C C . ASP A 1 120 ? 13.734 -11.516 -23.199 1.00 90.25 120 ASP A C 1
ATOM 945 O O . ASP A 1 120 ? 13.990 -10.542 -23.917 1.00 90.25 120 ASP A O 1
ATOM 949 N N . GLU A 1 121 ? 14.286 -12.709 -23.431 1.00 91.31 121 GLU A N 1
ATOM 950 C CA . GLU A 1 121 ? 15.222 -12.970 -24.536 1.00 91.31 121 GLU A CA 1
ATOM 951 C C . GLU A 1 121 ? 14.626 -12.661 -25.924 1.00 91.31 121 GLU A C 1
ATOM 953 O O . GLU A 1 121 ? 15.356 -12.306 -26.849 1.00 91.31 121 GLU A O 1
ATOM 958 N N . ASN A 1 122 ? 13.298 -12.733 -26.063 1.00 94.06 122 ASN A N 1
ATOM 959 C CA . ASN A 1 122 ? 12.563 -12.472 -27.300 1.00 94.06 122 ASN A CA 1
ATOM 960 C C . ASN A 1 122 ? 12.092 -11.013 -27.424 1.00 94.06 122 ASN A C 1
ATOM 962 O O . ASN A 1 122 ? 11.327 -10.703 -28.337 1.00 94.06 122 ASN A O 1
ATOM 966 N N . GLN A 1 123 ? 12.548 -10.114 -26.544 1.00 88.44 123 GLN A N 1
ATOM 967 C CA . GLN A 1 123 ? 12.127 -8.709 -26.473 1.00 88.44 123 GLN A CA 1
ATOM 968 C C . GLN A 1 123 ? 10.658 -8.496 -26.062 1.00 88.44 123 GLN A C 1
ATOM 970 O O . GLN A 1 123 ? 10.133 -7.393 -26.236 1.00 88.44 123 GLN A O 1
ATOM 975 N N . ASN A 1 124 ? 9.989 -9.499 -25.486 1.00 91.19 124 ASN A N 1
ATOM 976 C CA . ASN A 1 124 ? 8.666 -9.306 -24.897 1.00 91.19 124 ASN A CA 1
ATOM 977 C C . ASN A 1 124 ? 8.789 -8.576 -23.561 1.00 91.19 124 ASN A C 1
ATOM 979 O O . ASN A 1 124 ? 9.707 -8.834 -22.781 1.00 91.19 124 ASN A O 1
ATOM 983 N N . ILE A 1 125 ? 7.827 -7.703 -23.271 1.00 89.81 125 ILE A N 1
ATOM 984 C CA . ILE A 1 125 ? 7.743 -7.019 -21.981 1.00 89.81 125 ILE A CA 1
ATOM 985 C C . ILE A 1 125 ? 7.146 -7.982 -20.960 1.00 89.81 125 ILE A C 1
ATOM 987 O O . ILE A 1 125 ? 6.012 -8.437 -21.110 1.00 89.81 125 ILE A O 1
ATOM 991 N N . VAL A 1 126 ? 7.909 -8.262 -19.911 1.00 92.06 126 VAL A N 1
ATOM 992 C CA . VAL A 1 126 ? 7.465 -9.018 -18.745 1.00 92.06 126 VAL A CA 1
ATOM 993 C C . VAL A 1 126 ? 7.176 -8.032 -17.625 1.00 92.06 126 VAL A C 1
ATOM 995 O O . VAL A 1 126 ? 8.034 -7.231 -17.257 1.00 92.06 126 VAL A O 1
ATOM 998 N N . PHE A 1 127 ? 5.958 -8.108 -17.097 1.00 91.44 127 PHE A N 1
ATOM 999 C CA . PHE A 1 127 ? 5.492 -7.328 -15.960 1.00 91.44 127 PHE A CA 1
ATOM 1000 C C . PHE A 1 127 ? 5.308 -8.255 -14.760 1.00 91.44 127 PHE A C 1
ATOM 1002 O O . PHE A 1 127 ? 4.596 -9.256 -14.854 1.00 91.44 127 PHE A O 1
ATOM 1009 N N . ALA A 1 128 ? 5.956 -7.928 -13.649 1.00 90.06 128 ALA A N 1
ATOM 1010 C CA . ALA A 1 128 ? 5.912 -8.694 -12.416 1.00 90.06 128 ALA A CA 1
ATOM 1011 C C . ALA A 1 128 ? 5.438 -7.822 -11.253 1.00 90.06 128 ALA A C 1
ATOM 1013 O O . ALA A 1 128 ? 5.744 -6.633 -11.175 1.00 90.06 128 ALA A O 1
ATOM 1014 N N . ILE A 1 129 ? 4.720 -8.446 -10.323 1.00 88.81 129 ILE A N 1
ATOM 1015 C CA . ILE A 1 129 ? 4.350 -7.844 -9.044 1.00 88.81 129 ILE A CA 1
ATOM 1016 C C . ILE A 1 129 ? 5.261 -8.449 -7.985 1.00 88.81 129 ILE A C 1
ATOM 1018 O O . ILE A 1 129 ? 5.341 -9.671 -7.852 1.00 88.81 129 ILE A O 1
ATOM 1022 N N . LEU A 1 130 ? 5.946 -7.593 -7.237 1.00 88.62 130 LEU A N 1
ATOM 1023 C CA . LEU A 1 130 ? 6.750 -7.985 -6.095 1.00 88.62 130 LEU A CA 1
ATOM 1024 C C . LEU A 1 130 ? 5.989 -7.670 -4.822 1.00 88.62 130 LEU A C 1
ATOM 1026 O O . LEU A 1 130 ? 5.516 -6.552 -4.618 1.00 88.62 130 LEU A O 1
ATOM 1030 N N . PHE A 1 131 ? 5.940 -8.669 -3.953 1.00 87.75 131 PHE A N 1
ATOM 1031 C CA . PHE A 1 131 ? 5.349 -8.574 -2.634 1.00 87.75 131 PHE A CA 1
ATOM 1032 C C . PHE A 1 131 ? 6.384 -8.969 -1.585 1.00 87.75 131 PHE A C 1
ATOM 1034 O O . PHE A 1 131 ? 6.980 -10.047 -1.658 1.00 87.75 131 PHE A O 1
ATOM 1041 N N . ASN A 1 132 ? 6.624 -8.085 -0.620 1.00 89.38 132 ASN A N 1
ATOM 1042 C CA . ASN A 1 132 ? 7.588 -8.334 0.442 1.00 89.38 132 ASN A CA 1
ATOM 1043 C C . ASN A 1 132 ? 6.902 -9.003 1.646 1.00 89.38 132 ASN A C 1
ATOM 1045 O O . ASN A 1 132 ? 6.358 -8.329 2.520 1.00 89.38 132 ASN A O 1
ATOM 1049 N N . ASN A 1 133 ? 6.970 -10.338 1.702 1.00 89.00 133 ASN A N 1
ATOM 1050 C CA . ASN A 1 133 ? 6.388 -11.137 2.788 1.00 89.00 133 ASN A CA 1
ATOM 1051 C C . ASN A 1 133 ? 6.928 -10.756 4.178 1.00 89.00 133 ASN A C 1
ATOM 1053 O O . ASN A 1 133 ? 6.174 -10.761 5.148 1.00 89.00 133 ASN A O 1
ATOM 1057 N N . ASP 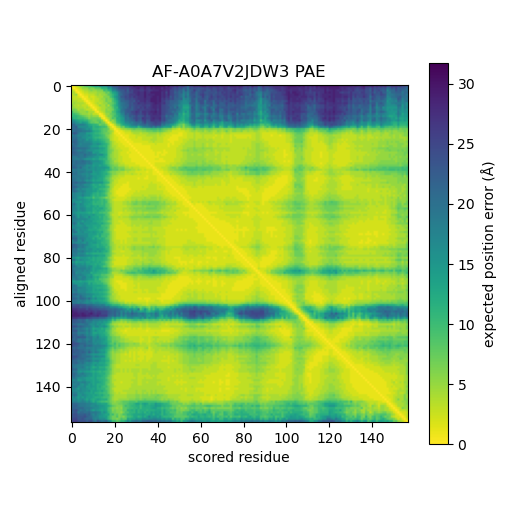A 1 134 ? 8.209 -10.399 4.293 1.00 90.81 134 ASP A N 1
ATOM 1058 C CA . ASP A 1 134 ? 8.809 -10.054 5.586 1.00 90.81 134 ASP A CA 1
ATOM 1059 C C . ASP A 1 134 ? 8.286 -8.709 6.105 1.00 90.81 134 ASP A C 1
ATOM 1061 O O . ASP A 1 134 ? 8.029 -8.558 7.302 1.00 90.81 134 ASP A O 1
ATOM 1065 N N . LEU A 1 135 ? 8.105 -7.726 5.215 1.00 91.25 135 LEU A N 1
ATOM 1066 C CA . LEU A 1 135 ? 7.443 -6.464 5.561 1.00 91.25 135 LEU A CA 1
ATOM 1067 C C . LEU A 1 135 ? 5.965 -6.686 5.875 1.00 91.25 135 LEU A C 1
ATOM 1069 O O . LEU A 1 135 ? 5.452 -6.073 6.811 1.00 91.25 135 LEU A O 1
ATOM 1073 N N . PHE A 1 136 ? 5.301 -7.590 5.154 1.00 90.75 136 PHE A N 1
ATOM 1074 C CA . PHE A 1 136 ? 3.914 -7.937 5.431 1.00 90.75 136 PHE A CA 1
ATOM 1075 C C . PHE A 1 136 ? 3.738 -8.535 6.829 1.00 90.75 136 PHE A C 1
ATOM 1077 O O . PHE A 1 136 ? 2.889 -8.078 7.590 1.00 90.75 136 PHE A O 1
ATOM 1084 N N . GLU A 1 137 ? 4.568 -9.507 7.215 1.00 91.31 137 GLU A N 1
ATOM 1085 C CA . GLU A 1 137 ? 4.496 -10.118 8.547 1.00 91.31 137 GLU A CA 1
ATOM 1086 C C . GLU A 1 137 ? 4.817 -9.113 9.663 1.00 91.31 137 GLU A C 1
ATOM 1088 O O . GLU A 1 137 ? 4.215 -9.155 10.741 1.00 91.31 137 GLU A O 1
ATOM 1093 N N . GLN A 1 138 ? 5.715 -8.157 9.409 1.00 93.25 138 GLN A N 1
ATOM 1094 C CA . GLN A 1 138 ? 5.960 -7.051 10.335 1.00 93.25 138 GLN A CA 1
ATOM 1095 C C . GLN A 1 138 ? 4.738 -6.137 10.470 1.00 93.25 138 GLN A C 1
ATOM 1097 O O . GLN A 1 138 ? 4.337 -5.841 11.597 1.00 93.25 138 GLN A O 1
ATOM 1102 N N . MET A 1 139 ? 4.129 -5.737 9.350 1.00 92.19 139 MET A N 1
ATOM 1103 C CA . MET A 1 139 ? 2.911 -4.926 9.330 1.00 92.19 139 MET A CA 1
ATOM 1104 C C . MET A 1 139 ? 1.776 -5.631 10.070 1.00 92.19 139 MET A C 1
ATOM 1106 O O . MET A 1 139 ? 1.165 -5.050 10.959 1.00 92.19 139 MET A O 1
ATOM 1110 N N . LYS A 1 140 ? 1.551 -6.913 9.781 1.00 90.31 140 LYS A N 1
ATOM 1111 C CA . LYS A 1 140 ? 0.558 -7.760 10.447 1.00 90.31 140 LYS A CA 1
ATOM 1112 C C . LYS A 1 140 ? 0.773 -7.822 11.958 1.00 90.31 140 LYS A C 1
ATOM 1114 O O . LYS A 1 140 ? -0.182 -7.675 12.719 1.00 90.31 140 LYS A O 1
ATOM 1119 N N . LYS A 1 141 ? 2.016 -8.002 12.415 1.00 92.69 141 LYS A N 1
ATOM 1120 C CA . LYS A 1 141 ? 2.342 -7.996 13.849 1.00 92.69 141 LYS A CA 1
ATOM 1121 C C . LYS A 1 141 ? 2.050 -6.641 14.494 1.00 92.69 141 LYS A C 1
ATOM 1123 O O . LYS A 1 141 ? 1.559 -6.602 15.619 1.00 92.69 141 LYS A O 1
ATOM 1128 N N . GLU A 1 142 ? 2.370 -5.542 13.817 1.00 93.31 142 GLU A N 1
ATOM 1129 C CA . GLU A 1 142 ? 2.091 -4.193 14.313 1.00 93.31 142 GLU A CA 1
ATOM 1130 C C . GLU A 1 142 ? 0.587 -3.922 14.385 1.00 93.31 142 GLU A C 1
ATOM 1132 O O . GLU A 1 142 ? 0.098 -3.574 15.457 1.00 93.31 142 GLU A O 1
ATOM 1137 N N . THR A 1 143 ? -0.158 -4.215 13.316 1.00 89.81 143 THR A N 1
ATOM 1138 C CA . THR A 1 143 ? -1.624 -4.140 13.295 1.00 89.81 143 THR A CA 1
ATOM 1139 C C . THR A 1 143 ? -2.240 -4.952 14.433 1.00 89.81 143 THR A C 1
ATOM 1141 O O . THR A 1 143 ? -3.101 -4.439 15.146 1.00 89.81 143 THR A O 1
ATOM 1144 N N . TYR A 1 144 ? -1.778 -6.185 14.668 1.00 88.56 144 TYR A N 1
ATOM 1145 C CA . TYR A 1 144 ? -2.280 -7.004 15.772 1.00 88.56 144 TYR A CA 1
ATOM 1146 C C . TYR A 1 144 ? -2.011 -6.367 17.139 1.00 88.56 144 TYR A C 1
ATOM 1148 O O . TYR A 1 144 ? -2.884 -6.357 18.000 1.00 88.56 144 TYR A O 1
ATOM 1156 N N . ASN A 1 145 ? -0.828 -5.794 17.356 1.00 91.06 145 ASN A N 1
ATOM 1157 C CA . ASN A 1 145 ? -0.519 -5.134 18.626 1.00 91.06 145 ASN A CA 1
ATOM 1158 C C . ASN A 1 145 ? -1.342 -3.855 18.843 1.00 91.06 145 ASN A C 1
ATOM 1160 O O . ASN A 1 145 ? -1.597 -3.490 19.989 1.00 91.06 145 ASN A O 1
ATOM 1164 N N . THR A 1 146 ? -1.734 -3.171 17.766 1.00 87.88 146 THR A N 1
ATOM 1165 C CA . THR A 1 146 ? -2.502 -1.922 17.831 1.00 87.88 146 THR A CA 1
ATOM 1166 C C . THR A 1 146 ? -4.005 -2.162 17.951 1.00 87.88 146 THR A C 1
ATOM 1168 O O . THR A 1 146 ? -4.664 -1.477 18.730 1.00 87.88 146 THR A O 1
ATOM 1171 N N . PHE A 1 147 ? -4.545 -3.125 17.202 1.00 86.44 147 PHE A N 1
ATOM 1172 C CA . PHE A 1 147 ? -5.990 -3.320 17.046 1.00 86.44 147 PHE A CA 1
ATOM 1173 C C . PHE A 1 147 ? -6.495 -4.675 17.542 1.00 86.44 147 PHE A C 1
ATOM 1175 O O . PHE A 1 147 ? -7.700 -4.906 17.543 1.00 86.44 147 PHE A O 1
ATOM 1182 N N . TYR A 1 148 ? -5.603 -5.590 17.936 1.00 83.75 148 TYR A N 1
ATOM 1183 C CA . TYR A 1 148 ? -5.937 -6.987 18.248 1.00 83.75 148 TYR A CA 1
ATOM 1184 C C . TYR A 1 148 ? -6.667 -7.708 17.103 1.00 83.75 148 TYR A C 1
ATOM 1186 O O . TYR A 1 148 ? -7.407 -8.664 17.328 1.00 83.75 148 TYR A O 1
ATOM 1194 N N . SER A 1 149 ? -6.431 -7.252 15.871 1.00 76.75 149 SER A N 1
ATOM 1195 C CA . SER A 1 149 ? -6.985 -7.814 14.643 1.00 76.75 149 SER A CA 1
ATOM 1196 C C . SER A 1 149 ? -5.875 -8.414 13.785 1.00 76.75 149 SER A C 1
ATOM 1198 O O . SER A 1 149 ? -4.744 -7.922 13.784 1.00 76.75 149 SER A O 1
ATOM 1200 N N . THR A 1 150 ? -6.191 -9.496 13.077 1.00 74.69 150 THR A N 1
ATOM 1201 C CA . THR A 1 150 ? -5.256 -10.166 12.165 1.00 74.69 150 THR A CA 1
ATOM 1202 C C . THR A 1 150 ? -5.620 -9.795 10.735 1.00 74.69 150 THR A C 1
ATOM 1204 O O . THR A 1 150 ? -6.798 -9.786 10.400 1.00 74.69 150 THR A O 1
ATOM 1207 N N . ILE A 1 151 ? -4.610 -9.498 9.918 1.00 75.69 151 ILE A N 1
ATOM 1208 C CA . ILE A 1 151 ? -4.752 -9.331 8.468 1.00 75.69 151 ILE A CA 1
ATOM 1209 C C . ILE A 1 151 ? -4.104 -10.546 7.811 1.00 75.69 151 ILE A C 1
ATOM 1211 O O . ILE A 1 151 ? -2.978 -10.914 8.166 1.00 75.69 151 ILE A O 1
ATOM 1215 N N . GLU A 1 152 ? -4.795 -11.155 6.860 1.00 75.69 152 GLU A N 1
ATOM 1216 C CA . GLU A 1 152 ? -4.271 -12.218 6.011 1.00 75.69 152 GLU A CA 1
ATOM 1217 C C . GLU A 1 152 ? -3.970 -11.695 4.601 1.00 75.69 152 GLU A C 1
ATOM 1219 O O . GLU A 1 152 ? -4.511 -10.687 4.157 1.00 75.69 152 GLU A O 1
ATOM 1224 N N . ILE A 1 153 ? -3.085 -12.376 3.865 1.00 65.19 153 ILE A N 1
ATOM 1225 C CA . ILE A 1 153 ? -2.784 -12.000 2.469 1.00 65.19 153 ILE A CA 1
ATOM 1226 C C . ILE A 1 153 ? -4.050 -12.089 1.606 1.00 65.19 153 ILE A C 1
ATOM 1228 O O . ILE A 1 153 ? -4.243 -11.259 0.721 1.00 65.19 153 ILE A O 1
ATOM 1232 N N . SER A 1 154 ? -4.920 -13.063 1.894 1.00 68.19 154 SER A N 1
ATOM 1233 C CA . SER A 1 154 ? -6.214 -13.230 1.226 1.00 68.19 154 SER A CA 1
ATOM 1234 C C . SER A 1 154 ? -7.154 -12.045 1.406 1.00 68.19 154 SER A C 1
ATOM 1236 O O . SER A 1 154 ? -8.085 -11.912 0.627 1.00 68.19 154 SER A O 1
ATOM 1238 N N . ASP A 1 155 ? -6.921 -11.190 2.403 1.00 66.75 155 ASP A N 1
ATOM 1239 C CA . ASP A 1 155 ? -7.730 -9.990 2.601 1.00 66.75 155 ASP A CA 1
ATOM 1240 C C . ASP A 1 155 ? -7.351 -8.879 1.609 1.00 66.75 155 ASP A C 1
ATOM 1242 O O . ASP A 1 155 ? -8.074 -7.896 1.515 1.00 66.75 155 ASP A O 1
ATOM 1246 N N . ILE A 1 156 ? -6.223 -9.008 0.890 1.00 60.88 156 ILE A N 1
ATOM 1247 C CA . ILE A 1 156 ? -5.680 -8.002 -0.044 1.00 60.88 156 ILE A CA 1
ATOM 1248 C C . ILE A 1 156 ? -5.873 -8.414 -1.522 1.00 60.88 156 ILE A C 1
ATOM 1250 O O . ILE A 1 156 ? -5.674 -7.594 -2.422 1.00 60.88 156 ILE A O 1
ATOM 1254 N N . THR A 1 157 ? -6.262 -9.667 -1.784 1.00 46.34 157 THR A N 1
ATOM 1255 C CA . THR A 1 157 ? -6.453 -10.260 -3.127 1.00 46.34 157 THR A CA 1
ATOM 1256 C C . THR A 1 157 ? -7.912 -10.548 -3.434 1.00 46.34 157 THR A C 1
ATOM 1258 O O . THR A 1 157 ? -8.352 -10.218 -4.556 1.00 46.34 157 THR A O 1
#

Solvent-accessible surface area (backbone atoms only — not comparable to full-atom values): 8926 Å² total; per-residue (Å²): 107,74,70,57,54,51,50,53,52,53,54,57,59,62,68,75,70,76,74,66,56,36,45,70,51,69,60,83,51,70,64,60,51,48,34,30,54,70,64,77,38,68,70,46,72,33,55,24,41,40,34,38,55,36,97,37,74,68,51,40,73,73,39,45,67,60,53,50,53,54,48,32,74,45,48,43,65,72,40,80,75,44,79,48,78,59,89,94,46,31,28,44,32,32,34,31,52,38,44,37,27,48,69,63,94,79,65,83,64,94,35,35,52,35,35,33,28,37,62,51,99,84,70,47,82,44,79,46,79,46,70,31,64,69,54,46,54,50,49,35,53,50,45,27,73,75,67,75,43,84,72,56,75,77,30,55,110

Mean predicted aligned error: 7.7 Å